Protein AF-A0A3A5QN41-F1 (afdb_monomer)

Structure (mmCIF, N/CA/C/O backbone):
data_AF-A0A3A5QN41-F1
#
_entry.id   AF-A0A3A5QN41-F1
#
loop_
_atom_site.group_PDB
_atom_site.id
_atom_site.type_symbol
_atom_site.label_atom_id
_atom_site.label_alt_id
_atom_site.label_comp_id
_atom_site.label_asym_id
_atom_site.label_entity_id
_atom_site.label_seq_id
_atom_site.pdbx_PDB_ins_code
_atom_site.Cartn_x
_atom_site.Cartn_y
_atom_site.Cartn_z
_atom_site.occupancy
_atom_site.B_iso_or_equiv
_atom_site.auth_seq_id
_atom_site.auth_comp_id
_atom_site.auth_asym_id
_atom_site.auth_atom_id
_atom_site.pdbx_PDB_model_num
ATOM 1 N N . LYS A 1 1 ? -13.509 9.568 30.556 1.00 79.19 1 LYS A N 1
ATOM 2 C CA . LYS A 1 1 ? -12.764 8.333 30.929 1.00 79.19 1 LYS A CA 1
ATOM 3 C C . LYS A 1 1 ? -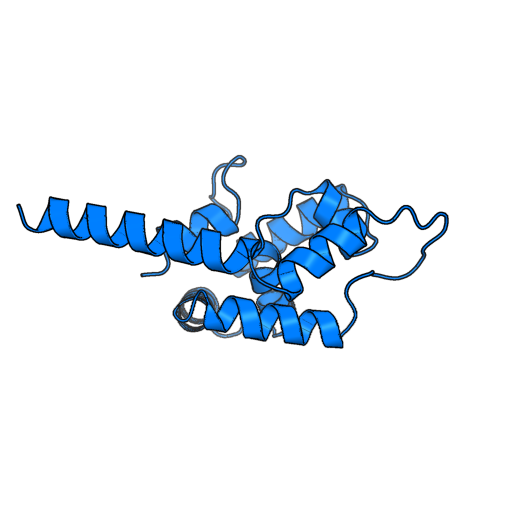12.794 7.335 29.771 1.00 79.19 1 LYS A C 1
ATOM 5 O O . LYS A 1 1 ? -11.735 7.081 29.225 1.00 79.19 1 LYS A O 1
ATOM 10 N N . ILE A 1 2 ? -13.984 6.930 29.311 1.00 91.00 2 ILE A N 1
ATOM 11 C CA . ILE A 1 2 ? -14.187 6.027 28.158 1.00 91.00 2 ILE A CA 1
ATOM 12 C C . ILE A 1 2 ? -13.536 6.539 26.861 1.00 91.00 2 ILE A C 1
ATOM 14 O O . ILE A 1 2 ? -12.827 5.792 26.209 1.00 91.00 2 ILE A O 1
ATOM 18 N N . GLU A 1 3 ? -13.681 7.820 26.514 1.00 91.88 3 GLU A N 1
ATOM 19 C CA . GLU A 1 3 ? -13.063 8.372 25.289 1.00 91.88 3 GLU A CA 1
ATOM 20 C C . GLU A 1 3 ? -11.531 8.251 25.275 1.00 91.88 3 GLU A C 1
ATOM 22 O O . GLU A 1 3 ? -10.936 7.966 24.241 1.00 91.88 3 GLU A O 1
ATOM 27 N N . LYS A 1 4 ? -10.886 8.415 26.439 1.00 92.44 4 LYS A N 1
ATOM 28 C CA . LYS A 1 4 ? -9.432 8.245 26.574 1.00 92.44 4 LYS A CA 1
ATOM 29 C C . LYS A 1 4 ? -9.025 6.781 26.409 1.00 92.44 4 LYS A C 1
ATOM 31 O O . LYS A 1 4 ? -7.986 6.504 25.824 1.00 92.44 4 LYS A O 1
ATOM 36 N N . GLU A 1 5 ? -9.839 5.861 26.920 1.00 93.12 5 GLU A N 1
ATOM 37 C CA . GLU A 1 5 ? -9.623 4.419 26.773 1.00 93.12 5 GLU A CA 1
ATOM 38 C C . GLU A 1 5 ? -9.807 3.983 25.312 1.00 93.12 5 GLU A C 1
ATOM 40 O O . GLU A 1 5 ? -8.966 3.253 24.796 1.00 93.12 5 GLU A O 1
ATOM 45 N N . ILE A 1 6 ? -10.827 4.500 24.616 1.00 92.38 6 ILE A N 1
ATOM 46 C CA . ILE A 1 6 ? -11.032 4.270 23.177 1.00 92.38 6 ILE A CA 1
ATOM 47 C C . ILE A 1 6 ? -9.836 4.792 22.379 1.00 92.38 6 ILE A C 1
ATOM 49 O O . ILE A 1 6 ? -9.268 4.046 21.589 1.00 92.38 6 ILE A O 1
ATOM 53 N N . ALA A 1 7 ? -9.408 6.036 22.612 1.00 91.69 7 ALA A N 1
ATOM 54 C CA . ALA A 1 7 ? -8.268 6.614 21.902 1.00 91.69 7 ALA A CA 1
ATOM 55 C C . ALA A 1 7 ? -6.980 5.794 22.105 1.00 91.69 7 ALA A C 1
ATOM 57 O O . ALA A 1 7 ? -6.248 5.538 21.148 1.00 91.69 7 ALA A O 1
ATOM 58 N N . LEU A 1 8 ? -6.729 5.335 23.337 1.00 94.50 8 LEU A N 1
ATOM 59 C CA . LEU A 1 8 ? -5.585 4.482 23.655 1.00 94.50 8 LEU A CA 1
ATOM 60 C C . LEU A 1 8 ? -5.666 3.125 22.941 1.00 94.50 8 LEU A C 1
ATOM 62 O O . LEU A 1 8 ? -4.682 2.690 22.345 1.00 94.50 8 LEU A O 1
ATOM 66 N N . LEU A 1 9 ? -6.827 2.464 22.968 1.00 94.06 9 LEU A N 1
ATOM 67 C CA . LEU A 1 9 ? -7.030 1.185 22.282 1.00 94.06 9 LEU A CA 1
ATOM 68 C C . LEU A 1 9 ? -6.858 1.321 20.767 1.00 94.06 9 LEU A C 1
ATOM 70 O O . LEU A 1 9 ? -6.174 0.495 20.166 1.00 94.06 9 LEU A O 1
ATOM 74 N N . THR A 1 10 ? -7.407 2.377 20.162 1.00 91.75 10 THR A N 1
ATOM 75 C CA . THR A 1 10 ? -7.233 2.670 18.735 1.00 91.75 10 THR A CA 1
ATOM 76 C C . THR A 1 10 ? -5.759 2.865 18.387 1.00 91.75 10 THR A C 1
ATOM 78 O O . THR A 1 10 ? -5.282 2.290 17.411 1.00 91.75 10 THR A O 1
ATOM 81 N N . SER A 1 11 ? -5.008 3.618 19.197 1.00 92.75 11 SER A N 1
ATOM 82 C CA . SER A 1 11 ? -3.568 3.815 18.983 1.00 92.75 11 SER A CA 1
ATOM 83 C C . SER A 1 11 ? -2.788 2.501 19.085 1.00 92.75 11 SER A C 1
ATOM 85 O O . SER A 1 11 ? -1.979 2.199 18.210 1.00 92.75 11 SER A O 1
ATOM 87 N N . ASN A 1 12 ? -3.062 1.688 20.109 1.00 94.94 12 ASN A N 1
ATOM 88 C CA . ASN A 1 12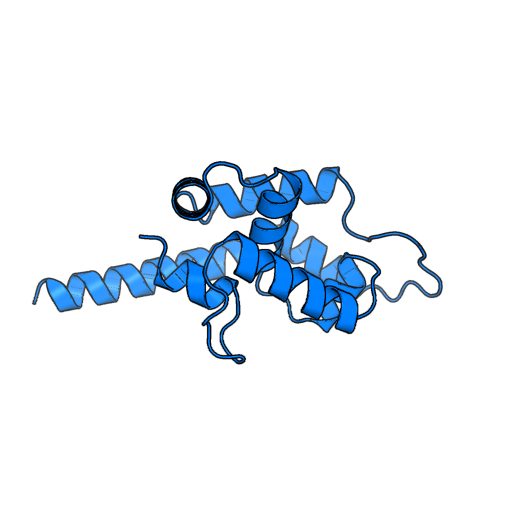 ? -2.410 0.390 20.288 1.00 94.94 12 ASN A CA 1
ATOM 89 C C . ASN A 1 12 ? -2.728 -0.566 19.131 1.00 94.94 12 ASN A C 1
ATOM 91 O O . ASN A 1 12 ? -1.856 -1.301 18.675 1.00 94.94 12 ASN A O 1
ATOM 95 N N . TYR A 1 13 ? -3.968 -0.553 18.636 1.00 93.19 13 TYR A N 1
ATOM 96 C CA . TYR A 1 13 ? -4.371 -1.374 17.499 1.00 93.19 13 TYR A CA 1
ATOM 97 C C . TYR A 1 13 ? -3.626 -0.977 16.218 1.00 93.19 13 TYR A C 1
ATOM 99 O O . TYR A 1 13 ? -3.063 -1.847 15.553 1.00 93.19 13 TYR A O 1
ATOM 107 N N . LYS A 1 14 ? -3.527 0.327 15.923 1.00 92.88 14 LYS A N 1
ATOM 108 C CA . LYS A 1 14 ? -2.734 0.844 14.794 1.00 92.88 14 LYS A CA 1
ATOM 109 C C . LYS A 1 14 ? -1.259 0.439 14.900 1.00 92.88 14 LYS A C 1
ATOM 111 O O . LYS A 1 14 ? -0.664 0.004 13.916 1.00 92.88 14 LYS A O 1
ATOM 116 N N . GLU A 1 15 ? -0.676 0.522 16.097 1.00 94.25 15 GLU A N 1
ATOM 117 C CA . GLU A 1 15 ? 0.709 0.102 16.339 1.00 94.25 15 GLU A CA 1
ATOM 118 C C . GLU A 1 15 ? 0.902 -1.406 16.110 1.00 94.25 15 GLU A C 1
ATOM 120 O O . GLU A 1 15 ? 1.886 -1.823 15.496 1.00 94.25 15 GLU A O 1
ATOM 125 N N . LEU A 1 16 ? -0.046 -2.238 16.554 1.00 95.62 16 LEU A N 1
ATOM 126 C CA . LEU A 1 16 ? -0.019 -3.682 16.310 1.00 95.62 16 LEU A CA 1
ATOM 127 C C . LEU A 1 16 ? -0.128 -4.015 14.820 1.00 95.62 16 LEU A C 1
ATOM 129 O O . LEU A 1 16 ? 0.615 -4.871 14.342 1.00 95.62 16 LEU A O 1
ATOM 133 N N . GLN A 1 17 ? -1.001 -3.330 14.078 1.00 95.31 17 GLN A N 1
ATOM 134 C CA . GLN A 1 17 ? -1.113 -3.502 12.627 1.00 95.31 17 GLN A CA 1
ATOM 135 C C . GLN A 1 17 ? 0.194 -3.143 11.918 1.00 95.31 17 GLN A C 1
ATOM 137 O O . GLN A 1 17 ? 0.683 -3.919 11.097 1.00 95.31 17 GLN A O 1
ATOM 142 N N . HIS A 1 18 ? 0.803 -2.013 12.285 1.00 94.25 18 HIS A N 1
ATOM 143 C CA . HIS A 1 18 ? 2.086 -1.595 11.727 1.00 94.25 18 HIS A CA 1
ATOM 144 C C . HIS A 1 18 ? 3.194 -2.623 12.009 1.00 94.25 18 HIS A C 1
ATOM 146 O O . HIS A 1 18 ? 3.875 -3.068 11.087 1.00 94.25 18 HIS A O 1
ATOM 152 N N . LYS A 1 19 ? 3.310 -3.104 13.255 1.00 95.94 19 LYS A N 1
ATOM 153 C CA . LYS A 1 19 ? 4.260 -4.172 13.612 1.0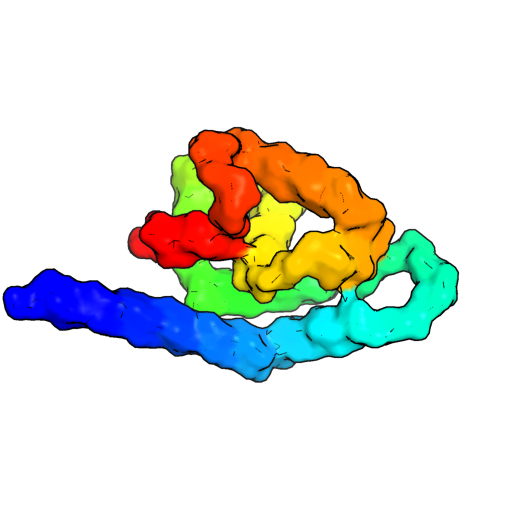0 95.94 19 LYS A CA 1
ATOM 154 C C . LYS A 1 19 ? 3.979 -5.479 12.873 1.00 95.94 19 LYS A C 1
ATOM 156 O O . LYS A 1 19 ? 4.922 -6.191 12.528 1.00 95.94 19 LYS A O 1
ATOM 161 N N . SER A 1 20 ? 2.710 -5.819 12.652 1.00 96.12 20 SER A N 1
ATOM 162 C CA . SER A 1 20 ? 2.317 -7.003 11.882 1.00 96.12 20 SER A CA 1
ATOM 163 C C . SER A 1 20 ? 2.807 -6.896 10.439 1.00 96.12 20 SER A C 1
ATOM 165 O O . SER A 1 20 ? 3.404 -7.843 9.931 1.00 96.12 20 SER A O 1
ATOM 167 N N . LEU A 1 21 ? 2.627 -5.728 9.813 1.00 95.88 21 LEU A N 1
ATOM 168 C CA . LEU A 1 21 ? 3.103 -5.445 8.462 1.00 95.88 21 LEU A CA 1
ATOM 169 C C . LEU A 1 21 ? 4.628 -5.551 8.367 1.00 95.88 21 LEU A C 1
ATOM 171 O O . LEU A 1 21 ? 5.129 -6.315 7.549 1.00 95.88 21 LEU A O 1
ATOM 175 N N . GLU A 1 22 ? 5.375 -4.857 9.228 1.00 95.06 22 GLU A N 1
ATOM 176 C CA . GLU A 1 22 ? 6.845 -4.859 9.180 1.00 95.06 22 GLU A CA 1
ATOM 177 C C . GLU A 1 22 ? 7.456 -6.251 9.405 1.00 95.06 22 GLU A C 1
ATOM 179 O O . GLU A 1 22 ? 8.519 -6.586 8.869 1.00 95.06 22 GLU A O 1
ATOM 184 N N . ASN A 1 23 ? 6.786 -7.088 10.200 1.00 95.38 23 ASN A N 1
ATOM 185 C CA . ASN A 1 23 ? 7.248 -8.440 10.487 1.00 95.38 23 ASN A CA 1
ATOM 186 C C . ASN A 1 23 ? 6.846 -9.473 9.439 1.00 95.38 23 ASN A C 1
ATOM 188 O O . ASN A 1 23 ? 7.384 -10.589 9.468 1.00 95.38 23 ASN A O 1
ATOM 192 N N . SER A 1 24 ? 5.958 -9.108 8.527 1.00 95.19 24 SER A N 1
ATOM 193 C CA . SER A 1 24 ? 5.378 -10.027 7.569 1.00 95.19 24 SER A CA 1
ATOM 194 C C . SER A 1 24 ? 6.388 -10.504 6.505 1.00 95.19 24 SER A C 1
ATOM 196 O O . SER A 1 24 ? 7.328 -9.775 6.149 1.00 95.19 24 SER A O 1
ATOM 198 N N . PRO A 1 25 ? 6.250 -11.744 5.996 1.00 95.25 25 PRO A N 1
ATOM 199 C CA . PRO A 1 25 ? 7.138 -12.262 4.960 1.00 95.25 25 PRO A CA 1
ATOM 200 C C . PRO A 1 25 ? 7.074 -11.458 3.658 1.00 95.25 25 PRO A C 1
ATOM 202 O O . PRO A 1 25 ? 8.124 -11.206 3.062 1.00 95.25 25 PRO A O 1
ATOM 205 N N . THR A 1 26 ? 5.882 -11.033 3.227 1.00 96.19 26 THR A N 1
ATOM 206 C CA . THR A 1 26 ? 5.718 -10.319 1.955 1.00 96.19 26 THR A CA 1
ATOM 207 C C . THR A 1 26 ? 6.328 -8.924 2.042 1.00 96.19 26 THR A C 1
ATOM 209 O O . THR A 1 26 ? 7.115 -8.562 1.166 1.00 96.19 26 THR A O 1
ATOM 212 N N . PHE A 1 27 ? 6.101 -8.172 3.126 1.00 96.56 27 PHE A N 1
ATOM 213 C CA . PHE A 1 27 ? 6.770 -6.881 3.327 1.00 96.56 27 PHE A CA 1
ATOM 214 C C . PHE A 1 27 ? 8.301 -7.002 3.332 1.00 96.56 27 PHE A C 1
ATOM 216 O O . PHE A 1 27 ? 8.994 -6.264 2.624 1.00 96.56 27 PHE A O 1
ATOM 223 N N . LYS A 1 28 ? 8.850 -7.968 4.083 1.00 97.00 28 LYS A N 1
ATOM 224 C CA . LYS A 1 28 ? 10.303 -8.220 4.129 1.00 97.00 28 LYS A CA 1
ATOM 225 C C . LYS A 1 28 ? 10.864 -8.565 2.752 1.00 97.00 28 LYS A C 1
ATOM 227 O O . LYS A 1 28 ? 11.952 -8.101 2.401 1.00 97.00 28 LYS A O 1
ATOM 232 N N . GLU A 1 29 ? 10.125 -9.336 1.961 1.00 95.94 29 GLU A N 1
ATOM 233 C CA . GLU A 1 29 ? 10.505 -9.667 0.592 1.00 95.94 29 GLU A CA 1
ATOM 234 C C . GLU A 1 29 ? 10.495 -8.437 -0.323 1.00 95.94 29 GLU A C 1
ATOM 236 O O . GLU A 1 29 ? 11.460 -8.227 -1.057 1.00 95.94 29 GLU A O 1
ATOM 241 N N . LEU A 1 30 ? 9.486 -7.565 -0.241 1.00 96.50 30 LEU A N 1
ATOM 242 C CA . LEU A 1 30 ? 9.446 -6.315 -1.013 1.00 96.50 30 LEU A CA 1
ATOM 243 C C . LEU A 1 30 ? 10.608 -5.386 -0.658 1.00 96.50 30 LEU A C 1
ATOM 245 O O . LEU A 1 30 ? 11.276 -4.860 -1.550 1.00 96.50 30 LEU A O 1
ATOM 249 N N . VAL A 1 31 ? 10.920 -5.243 0.633 1.00 96.25 31 VAL A N 1
ATOM 250 C CA . VAL A 1 31 ? 12.095 -4.484 1.089 1.00 96.25 31 VAL A CA 1
ATOM 251 C C . VAL A 1 31 ? 13.380 -5.081 0.513 1.00 96.25 31 VAL A C 1
ATOM 253 O O . VAL A 1 31 ? 14.257 -4.346 0.050 1.00 96.25 31 VAL A O 1
ATOM 256 N N . ARG A 1 32 ? 13.509 -6.413 0.507 1.00 95.62 32 ARG A N 1
ATOM 257 C CA . ARG A 1 32 ? 14.664 -7.105 -0.075 1.00 95.62 32 ARG A CA 1
ATOM 258 C C . ARG A 1 32 ? 14.753 -6.873 -1.583 1.00 95.62 32 ARG A C 1
ATOM 260 O O . ARG A 1 32 ? 15.842 -6.586 -2.074 1.00 95.62 32 ARG A O 1
ATOM 267 N N . LEU A 1 33 ? 13.640 -6.973 -2.310 1.00 93.25 33 LEU A N 1
ATOM 268 C CA . LEU A 1 33 ? 13.560 -6.727 -3.752 1.00 93.25 33 LEU A CA 1
ATOM 269 C C . LEU A 1 33 ? 13.959 -5.287 -4.092 1.00 93.25 33 LEU A C 1
ATOM 271 O O . LEU A 1 33 ? 14.814 -5.088 -4.949 1.00 93.25 33 LEU A O 1
ATOM 275 N N . ALA A 1 34 ? 13.437 -4.292 -3.374 1.00 92.81 34 ALA A N 1
ATOM 276 C CA . ALA A 1 34 ? 13.758 -2.884 -3.610 1.00 92.81 34 ALA A CA 1
ATOM 277 C C . ALA A 1 34 ? 15.227 -2.521 -3.309 1.00 92.81 34 ALA A C 1
ATOM 279 O O . ALA A 1 34 ? 15.766 -1.556 -3.861 1.00 92.81 34 ALA A O 1
ATOM 280 N N . LYS A 1 35 ? 15.889 -3.286 -2.430 1.00 92.06 35 LYS A N 1
ATOM 281 C CA . LYS A 1 35 ? 17.321 -3.145 -2.121 1.00 92.06 35 LYS A CA 1
ATOM 282 C C . LYS A 1 35 ? 18.231 -3.864 -3.117 1.00 92.06 35 LYS A C 1
ATOM 284 O O . LYS A 1 35 ? 19.421 -3.555 -3.159 1.00 92.06 35 LYS A O 1
ATOM 289 N N . GLN A 1 36 ? 17.715 -4.803 -3.912 1.00 85.94 36 GLN A N 1
ATOM 290 C CA . GLN A 1 36 ? 18.526 -5.489 -4.915 1.00 85.94 36 GLN A CA 1
ATOM 291 C C . GLN A 1 36 ? 18.970 -4.500 -5.988 1.00 85.94 36 GLN A C 1
ATOM 293 O O . GLN A 1 36 ? 18.158 -3.913 -6.701 1.00 85.94 36 GLN A O 1
ATOM 298 N N . ASN A 1 37 ? 20.283 -4.351 -6.140 1.00 74.38 37 ASN A N 1
ATOM 299 C CA . ASN A 1 37 ? 20.834 -3.633 -7.273 1.00 74.38 37 ASN A CA 1
ATOM 300 C C . ASN A 1 37 ? 20.843 -4.572 -8.485 1.00 74.38 37 ASN A C 1
ATOM 302 O O . ASN A 1 37 ? 21.746 -5.393 -8.635 1.00 74.38 37 ASN A O 1
ATOM 306 N N . LYS A 1 38 ? 19.803 -4.485 -9.318 1.00 77.25 38 LYS A N 1
ATOM 307 C CA . LYS A 1 38 ? 19.730 -5.180 -10.608 1.00 77.25 38 LYS A CA 1
ATOM 308 C C . LYS A 1 38 ? 19.991 -4.174 -11.728 1.00 77.25 38 LYS A C 1
ATOM 310 O O . LYS A 1 38 ? 19.040 -3.565 -12.224 1.00 77.25 38 LYS A O 1
ATOM 315 N N . PRO A 1 39 ? 21.259 -3.952 -12.118 1.00 69.75 39 PRO A N 1
ATOM 316 C CA . PRO A 1 39 ? 21.554 -3.074 -13.240 1.00 69.75 39 PRO A CA 1
ATOM 317 C C . PRO A 1 39 ? 20.829 -3.584 -14.495 1.00 69.75 39 PRO A C 1
ATOM 319 O O . PRO A 1 39 ? 20.894 -4.771 -14.804 1.00 69.75 39 PRO A O 1
ATOM 322 N N . ARG A 1 40 ? 20.158 -2.673 -15.217 1.00 75.75 40 ARG A N 1
ATOM 323 C CA . ARG A 1 40 ? 19.396 -2.937 -16.459 1.00 75.75 40 ARG A CA 1
ATOM 324 C C . ARG A 1 40 ? 18.125 -3.784 -16.308 1.00 75.75 40 ARG A C 1
ATOM 326 O O . ARG A 1 40 ? 17.689 -4.389 -17.281 1.00 75.75 40 ARG A O 1
ATOM 333 N N . ASN A 1 41 ? 17.516 -3.819 -15.126 1.00 81.38 41 ASN A N 1
ATOM 334 C CA . ASN A 1 41 ? 16.184 -4.396 -14.983 1.00 81.38 41 ASN A CA 1
ATOM 335 C C . ASN A 1 41 ? 15.147 -3.543 -15.739 1.00 81.38 41 ASN A C 1
ATOM 337 O O . ASN A 1 41 ? 14.971 -2.367 -15.438 1.00 81.38 41 ASN A O 1
ATOM 341 N N . ASP A 1 42 ? 14.484 -4.132 -16.728 1.00 85.94 42 ASP A N 1
ATOM 342 C CA . ASP A 1 42 ? 13.475 -3.492 -17.580 1.00 85.94 42 ASP A CA 1
ATOM 343 C C . ASP A 1 42 ? 12.037 -3.884 -17.198 1.00 85.94 42 ASP A C 1
ATOM 345 O O . ASP A 1 42 ? 11.075 -3.358 -17.759 1.00 85.94 42 ASP A O 1
ATOM 349 N N . LYS A 1 43 ? 11.876 -4.752 -16.192 1.00 90.25 43 LYS A N 1
ATOM 350 C CA . LYS A 1 43 ? 10.581 -5.268 -15.728 1.00 90.25 43 LYS A CA 1
ATOM 351 C C . LYS A 1 43 ? 10.262 -4.849 -14.291 1.00 90.25 43 LYS A C 1
ATOM 353 O O . LYS A 1 43 ? 11.179 -4.717 -13.485 1.00 90.25 43 LYS A O 1
ATOM 358 N N . PRO A 1 44 ? 8.982 -4.690 -13.918 1.00 93.00 44 PRO A N 1
ATOM 359 C CA . PRO A 1 44 ? 8.588 -4.535 -12.519 1.00 93.00 44 PRO A CA 1
ATOM 360 C C . PRO A 1 44 ? 9.103 -5.693 -11.650 1.00 93.00 44 PRO A C 1
ATOM 362 O O . PRO A 1 44 ? 9.151 -6.841 -12.091 1.00 93.00 44 PRO A O 1
ATOM 365 N N . LEU A 1 45 ? 9.489 -5.393 -10.408 1.00 93.75 45 LEU A N 1
ATOM 366 C CA . LEU A 1 45 ? 9.869 -6.410 -9.418 1.00 93.75 45 LEU A CA 1
ATOM 367 C C . LEU A 1 45 ? 8.641 -7.062 -8.776 1.00 93.75 45 LEU A C 1
ATOM 369 O O . LEU A 1 45 ? 8.722 -8.197 -8.308 1.00 93.75 45 LEU A O 1
ATOM 373 N N . ILE A 1 46 ? 7.518 -6.344 -8.754 1.00 95.00 46 ILE A N 1
ATOM 374 C CA . ILE A 1 46 ? 6.219 -6.873 -8.348 1.00 95.00 46 ILE A CA 1
ATOM 375 C C . ILE A 1 46 ? 5.604 -7.584 -9.558 1.00 95.00 46 ILE A C 1
ATOM 377 O O . ILE A 1 46 ? 5.241 -6.934 -10.539 1.00 95.00 46 ILE A O 1
ATOM 381 N N . THR A 1 47 ? 5.517 -8.913 -9.496 1.00 94.88 47 THR A N 1
ATOM 382 C CA . THR A 1 47 ? 4.767 -9.719 -10.474 1.00 94.88 47 THR A CA 1
ATOM 383 C C . THR A 1 47 ? 3.318 -9.892 -10.021 1.00 94.88 47 THR A C 1
ATOM 385 O O . THR A 1 47 ? 2.990 -9.545 -8.886 1.00 94.88 47 THR A O 1
ATOM 388 N N . ASP A 1 48 ? 2.467 -10.478 -10.861 1.00 95.25 48 ASP A N 1
ATOM 389 C CA . ASP A 1 48 ? 1.064 -10.771 -10.526 1.00 95.25 48 ASP A CA 1
ATOM 390 C C . ASP A 1 48 ? 0.940 -11.544 -9.203 1.00 95.25 48 ASP A C 1
ATOM 392 O O . ASP A 1 48 ? 0.164 -11.171 -8.328 1.00 95.25 48 ASP A O 1
ATOM 396 N N . LYS A 1 49 ? 1.829 -12.519 -8.971 1.00 94.94 49 LYS A N 1
ATOM 397 C CA . LYS A 1 49 ? 1.885 -13.255 -7.701 1.00 94.94 49 LYS A CA 1
ATOM 398 C C . LYS A 1 49 ? 2.211 -12.356 -6.503 1.00 94.94 49 LYS A C 1
ATOM 400 O O . LYS A 1 49 ? 1.702 -12.580 -5.411 1.00 94.94 49 LYS A O 1
ATOM 405 N N . GLN A 1 50 ? 3.099 -11.370 -6.657 1.00 96.19 50 GLN A N 1
ATOM 406 C CA . GLN A 1 50 ? 3.377 -10.433 -5.564 1.00 96.19 50 GLN A CA 1
ATOM 407 C C . GLN A 1 50 ? 2.197 -9.492 -5.327 1.00 96.19 50 GLN A C 1
ATOM 409 O O . GLN A 1 50 ? 1.949 -9.162 -4.174 1.00 96.19 50 GLN A O 1
ATOM 414 N N . TRP A 1 51 ? 1.470 -9.082 -6.369 1.00 97.81 51 TRP A N 1
ATOM 415 C CA . TRP A 1 51 ? 0.252 -8.287 -6.203 1.00 97.81 51 TRP A CA 1
ATOM 416 C C . TRP A 1 51 ? -0.802 -9.024 -5.375 1.00 97.81 51 TRP A C 1
ATOM 418 O O . TRP A 1 51 ? -1.332 -8.435 -4.436 1.00 97.81 51 TRP A O 1
ATOM 428 N N . GLU A 1 52 ? -1.040 -10.305 -5.664 1.00 97.19 52 GLU A N 1
ATOM 429 C CA . GLU A 1 52 ? -1.940 -11.163 -4.880 1.00 97.19 52 GLU A CA 1
ATOM 430 C C . GLU A 1 52 ? -1.487 -11.265 -3.416 1.00 97.19 52 GLU A C 1
ATOM 432 O O . GLU A 1 52 ? -2.255 -10.961 -2.508 1.00 97.19 52 GLU A O 1
ATOM 437 N N . LEU A 1 53 ? -0.208 -11.581 -3.175 1.00 97.69 53 LEU A N 1
ATOM 438 C CA . LEU A 1 53 ? 0.338 -11.691 -1.815 1.00 97.69 53 LEU A CA 1
ATOM 439 C C . LEU A 1 53 ? 0.247 -10.376 -1.026 1.00 97.69 53 LEU A C 1
ATOM 441 O O . LEU A 1 53 ? -0.031 -10.397 0.171 1.00 97.69 53 LEU A O 1
ATOM 445 N N . ILE A 1 54 ? 0.481 -9.235 -1.683 1.00 98.06 54 ILE A N 1
ATOM 446 C CA . ILE A 1 54 ? 0.314 -7.909 -1.073 1.00 98.06 54 ILE A CA 1
ATOM 447 C C . ILE A 1 54 ? -1.149 -7.688 -0.698 1.00 98.06 54 ILE A C 1
ATOM 449 O O . ILE A 1 54 ? -1.431 -7.229 0.406 1.00 98.06 54 ILE A O 1
ATOM 453 N N . ALA A 1 55 ? -2.079 -7.989 -1.605 1.00 98.00 55 ALA A N 1
ATOM 454 C CA . ALA A 1 55 ? -3.502 -7.793 -1.367 1.00 98.00 55 ALA A CA 1
ATOM 455 C C . ALA A 1 55 ? -4.000 -8.655 -0.201 1.00 98.00 55 ALA A C 1
ATOM 457 O O . ALA A 1 55 ? -4.632 -8.127 0.715 1.00 98.00 55 ALA A O 1
ATOM 458 N N . ASP A 1 56 ? -3.664 -9.944 -0.190 1.00 97.44 56 ASP A N 1
ATOM 459 C CA . ASP A 1 56 ? -4.040 -10.880 0.872 1.00 97.44 56 ASP A CA 1
ATOM 460 C C . ASP A 1 56 ? -3.505 -10.425 2.233 1.00 97.44 56 ASP A C 1
ATOM 462 O O . ASP A 1 56 ? -4.232 -10.374 3.225 1.00 97.44 56 ASP A O 1
ATOM 466 N N . GLU A 1 57 ? -2.235 -10.029 2.290 1.00 97.25 57 GLU A N 1
ATOM 467 C CA . GLU A 1 57 ? -1.608 -9.611 3.539 1.00 97.25 57 GLU A CA 1
ATOM 468 C C . GLU A 1 57 ? -2.167 -8.280 4.055 1.00 97.25 57 GLU A C 1
ATOM 470 O O . GLU A 1 57 ? -2.494 -8.151 5.236 1.00 97.25 57 GLU A O 1
ATOM 475 N N . ILE A 1 58 ? -2.333 -7.292 3.174 1.00 97.69 58 ILE A N 1
ATOM 476 C CA . ILE A 1 58 ? -2.881 -5.987 3.549 1.00 97.69 58 ILE A CA 1
ATOM 477 C C . ILE A 1 58 ? -4.347 -6.103 3.959 1.00 97.69 58 ILE A C 1
ATOM 479 O O . ILE A 1 58 ? -4.746 -5.474 4.935 1.00 97.69 58 ILE A O 1
ATOM 483 N N . THR A 1 59 ? -5.151 -6.908 3.265 1.00 96.31 59 THR A N 1
ATOM 484 C CA . THR A 1 59 ? -6.554 -7.129 3.650 1.00 96.31 59 THR A CA 1
ATOM 485 C C . THR A 1 59 ? -6.676 -7.909 4.954 1.00 96.31 59 THR A C 1
ATOM 487 O O . THR A 1 59 ? -7.583 -7.631 5.734 1.00 96.31 59 THR A O 1
ATOM 490 N N . TYR A 1 60 ? -5.741 -8.815 5.246 1.00 96.31 60 TYR A N 1
ATOM 491 C CA . TYR A 1 60 ? -5.668 -9.487 6.540 1.00 96.31 60 TYR A CA 1
ATOM 492 C C . TYR A 1 60 ? -5.317 -8.519 7.682 1.00 96.31 60 TYR A C 1
ATOM 494 O O . TYR A 1 60 ? -5.971 -8.526 8.725 1.00 96.31 60 TYR A O 1
ATOM 502 N N . ILE A 1 61 ? -4.305 -7.664 7.496 1.00 96.50 61 ILE A N 1
ATOM 503 C CA . ILE A 1 61 ? -3.862 -6.703 8.522 1.00 96.50 61 ILE A CA 1
ATOM 504 C C . ILE A 1 61 ? -4.898 -5.586 8.715 1.00 96.50 61 ILE A C 1
ATOM 506 O O . ILE A 1 61 ? -5.154 -5.156 9.843 1.00 96.50 61 ILE A O 1
ATOM 510 N N . TYR A 1 62 ? -5.510 -5.130 7.623 1.00 96.12 62 TYR A N 1
ATOM 511 C CA . TYR A 1 62 ? -6.436 -4.003 7.571 1.00 96.12 62 TYR A CA 1
ATOM 512 C C . TYR A 1 62 ? -7.801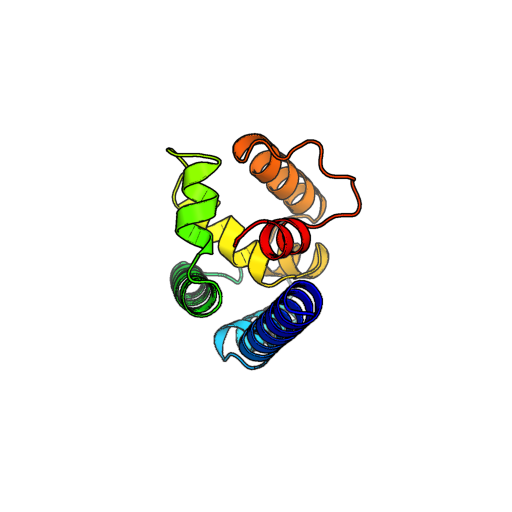 -4.440 7.006 1.00 96.12 62 TYR A C 1
ATOM 514 O O . TYR A 1 62 ? -8.177 -4.039 5.902 1.00 96.12 62 TYR A O 1
ATOM 522 N N . PRO A 1 63 ? -8.593 -5.224 7.760 1.00 94.75 63 PRO A N 1
ATOM 523 C CA . PRO A 1 63 ? -9.825 -5.843 7.254 1.00 94.75 63 PRO A CA 1
ATOM 524 C C . PRO A 1 63 ? -10.894 -4.838 6.800 1.00 94.75 63 PRO A C 1
ATOM 526 O O . PRO A 1 63 ? -11.691 -5.133 5.910 1.00 94.75 63 PRO A O 1
ATOM 529 N N . ASN A 1 64 ? -10.893 -3.621 7.355 1.00 95.06 64 ASN A N 1
ATOM 530 C CA . ASN A 1 64 ? -11.842 -2.568 6.979 1.00 95.06 64 ASN A CA 1
ATOM 531 C C . ASN A 1 64 ? -11.443 -1.804 5.704 1.00 95.06 64 ASN A C 1
ATOM 533 O O . ASN A 1 64 ? -12.263 -1.052 5.175 1.00 95.06 64 ASN A O 1
ATOM 537 N N . LEU A 1 65 ? -10.226 -2.009 5.180 1.00 96.31 65 LEU A N 1
ATOM 538 C CA . LEU A 1 65 ? -9.695 -1.258 4.040 1.00 96.31 65 LEU A CA 1
ATOM 539 C C . LEU A 1 65 ? -10.594 -1.376 2.808 1.00 96.31 65 LEU A C 1
ATOM 541 O O . LEU A 1 65 ? -10.975 -0.363 2.232 1.00 96.31 65 LEU A O 1
ATOM 545 N N . SER A 1 66 ? -10.954 -2.601 2.415 1.00 96.12 66 SER A N 1
ATOM 546 C CA . SER A 1 66 ? -11.761 -2.836 1.212 1.00 96.12 66 SER A CA 1
ATOM 547 C C . SER A 1 66 ? -13.116 -2.134 1.311 1.00 96.12 66 SER A C 1
ATOM 549 O O . SER A 1 66 ? -13.450 -1.299 0.471 1.00 96.12 66 SER A O 1
ATOM 551 N N . LYS A 1 67 ? -13.852 -2.374 2.404 1.00 96.50 67 LYS A N 1
ATOM 552 C CA . LYS A 1 67 ? -15.148 -1.729 2.658 1.00 96.50 67 LYS A CA 1
ATOM 553 C C . LYS A 1 67 ? -15.051 -0.202 2.596 1.00 96.50 67 LYS A C 1
ATOM 555 O O . LYS A 1 67 ? -15.945 0.438 2.051 1.00 96.50 67 LYS A O 1
ATOM 560 N N . TYR A 1 68 ? -13.983 0.370 3.148 1.00 96.69 68 TYR A N 1
ATOM 561 C CA . TYR A 1 68 ? -13.767 1.812 3.148 1.00 96.69 68 TYR A CA 1
ATOM 562 C C . TYR A 1 68 ? -13.415 2.358 1.753 1.00 96.69 68 TYR A C 1
ATOM 564 O O . TYR A 1 68 ? -14.003 3.335 1.305 1.00 96.69 68 TYR A O 1
ATOM 572 N N . LEU A 1 69 ? -12.523 1.706 1.004 1.00 96.88 69 LEU A N 1
ATOM 573 C CA . LEU A 1 69 ? -12.177 2.139 -0.355 1.00 96.88 69 LEU A CA 1
ATOM 574 C C . LEU A 1 69 ? -13.388 2.112 -1.298 1.00 96.88 69 LEU A C 1
ATOM 576 O O . LEU A 1 69 ? -13.592 3.058 -2.058 1.00 96.88 69 LEU A O 1
ATOM 580 N N . TYR A 1 70 ? -14.223 1.074 -1.215 1.00 96.56 70 TYR A N 1
ATOM 581 C CA . TYR A 1 70 ? -15.438 0.977 -2.027 1.00 96.56 70 TYR A CA 1
ATOM 582 C C . TYR A 1 70 ? -16.561 1.913 -1.559 1.00 96.56 70 TYR A C 1
ATOM 584 O O . TYR A 1 70 ? -17.446 2.227 -2.350 1.00 96.56 70 TYR A O 1
ATOM 592 N N . SER A 1 71 ? -16.534 2.415 -0.318 1.00 95.56 71 SER A N 1
ATOM 593 C CA . SER A 1 71 ? -17.453 3.489 0.084 1.00 95.56 71 SER A CA 1
ATOM 594 C C . SER A 1 71 ? -17.046 4.843 -0.511 1.00 95.56 71 SER A C 1
ATOM 596 O O . SER A 1 71 ? -17.919 5.638 -0.855 1.00 95.56 71 SER A O 1
ATOM 598 N N . LEU A 1 72 ? -15.741 5.083 -0.696 1.00 94.75 72 LEU A N 1
ATOM 599 C CA . LEU A 1 72 ? -15.207 6.275 -1.366 1.00 94.75 72 LEU A CA 1
ATOM 600 C C . LEU A 1 72 ? -15.375 6.224 -2.892 1.00 94.75 72 LEU A C 1
ATOM 602 O O . LEU A 1 72 ? -15.667 7.238 -3.527 1.00 94.75 72 LEU A O 1
ATOM 606 N N . CYS A 1 73 ? -15.174 5.046 -3.485 1.00 95.62 73 CYS A N 1
ATOM 607 C CA . CYS A 1 73 ? -15.267 4.816 -4.921 1.00 95.62 73 CYS A CA 1
ATOM 608 C C . CYS A 1 73 ? -15.925 3.448 -5.197 1.00 95.62 73 CYS A C 1
ATOM 610 O O . CYS A 1 73 ? -15.225 2.441 -5.312 1.00 95.62 73 CYS A O 1
ATOM 612 N N . PRO A 1 74 ? -17.264 3.379 -5.336 1.00 95.69 74 PRO A N 1
ATOM 613 C CA . PRO A 1 74 ? -17.979 2.108 -5.517 1.00 95.69 74 PRO A CA 1
ATOM 614 C C . PRO A 1 74 ? -17.552 1.290 -6.741 1.00 95.69 74 PRO A C 1
ATOM 616 O O . PRO A 1 74 ? -17.654 0.069 -6.727 1.00 95.69 74 PRO A O 1
ATOM 619 N N . ASN A 1 75 ? -17.048 1.955 -7.784 1.00 95.62 75 ASN A N 1
ATOM 620 C CA . ASN A 1 75 ? -16.585 1.326 -9.023 1.00 95.62 75 ASN A CA 1
ATOM 621 C C . ASN A 1 75 ? -15.050 1.308 -9.124 1.00 95.62 75 ASN A C 1
ATOM 623 O O . ASN A 1 75 ? -14.512 1.432 -10.226 1.00 95.62 75 ASN A O 1
ATOM 627 N N . LEU A 1 76 ? -14.340 1.228 -7.990 1.00 96.25 76 LEU A N 1
ATOM 628 C CA . LEU A 1 76 ? -12.878 1.197 -7.966 1.00 96.25 76 LEU A CA 1
ATOM 629 C C . LEU A 1 76 ? -12.362 -0.005 -8.781 1.00 96.25 76 LEU A C 1
ATOM 631 O O . LEU A 1 76 ? -12.678 -1.146 -8.443 1.00 96.25 76 LEU A O 1
ATOM 635 N N . PRO A 1 77 ? -11.562 0.216 -9.840 1.00 96.56 77 PRO A N 1
ATOM 636 C CA . PRO A 1 77 ? -10.959 -0.876 -10.592 1.00 96.56 77 PRO A CA 1
ATOM 637 C C . PRO A 1 77 ? -10.033 -1.722 -9.716 1.00 96.56 77 PRO A C 1
ATOM 639 O O . PRO A 1 77 ? -9.295 -1.186 -8.888 1.00 96.56 77 PRO A O 1
ATOM 642 N N . GLU A 1 78 ? -9.977 -3.028 -9.973 1.00 96.12 78 GLU A N 1
ATOM 643 C CA . GLU A 1 78 ? -9.117 -3.967 -9.235 1.00 96.12 78 GLU A CA 1
ATOM 644 C C . GLU A 1 78 ? -7.649 -3.513 -9.191 1.00 96.12 78 GLU A C 1
ATOM 646 O O . GLU A 1 78 ? -7.016 -3.521 -8.143 1.00 96.12 78 GLU A O 1
ATOM 651 N N . GLN A 1 79 ? -7.119 -3.014 -10.308 1.00 95.81 79 GLN A N 1
ATOM 652 C CA . GLN A 1 79 ? -5.746 -2.503 -10.379 1.00 95.81 79 GLN A CA 1
ATOM 653 C C . GLN A 1 79 ? -5.506 -1.273 -9.488 1.00 95.81 79 GLN A C 1
ATOM 655 O O . GLN A 1 79 ? -4.400 -1.082 -8.983 1.00 95.81 79 GLN A O 1
ATOM 660 N N . ASP A 1 80 ? -6.522 -0.430 -9.288 1.00 97.25 80 ASP A N 1
ATOM 661 C CA . ASP A 1 80 ? -6.424 0.696 -8.360 1.00 97.25 80 ASP A CA 1
ATOM 662 C C . ASP A 1 80 ? -6.535 0.211 -6.906 1.00 97.25 80 ASP A C 1
ATOM 664 O O . ASP A 1 80 ? -5.806 0.713 -6.054 1.00 97.25 80 ASP A O 1
ATOM 668 N N . PHE A 1 81 ? -7.365 -0.802 -6.626 1.00 97.94 81 PHE A N 1
ATOM 669 C CA . PHE A 1 81 ? -7.419 -1.458 -5.315 1.00 97.94 81 PHE A CA 1
ATOM 670 C 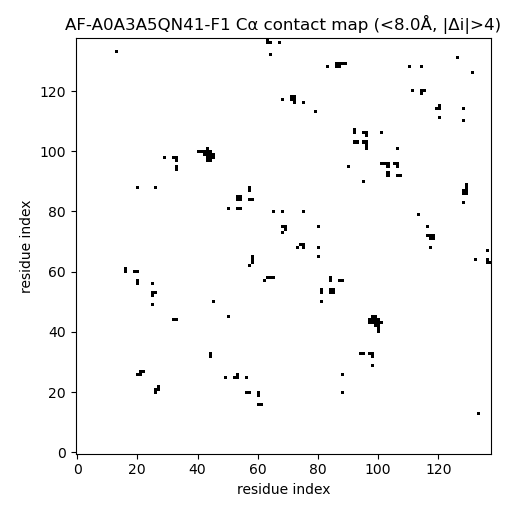C . PHE A 1 81 ? -6.074 -2.096 -4.936 1.00 97.94 81 PHE A C 1
ATOM 672 O O . PHE A 1 81 ? -5.542 -1.813 -3.863 1.00 97.94 81 PHE A O 1
ATOM 679 N N . LEU A 1 82 ? -5.470 -2.877 -5.836 1.00 98.12 82 LEU A N 1
ATOM 680 C CA . LEU A 1 82 ? -4.139 -3.461 -5.634 1.00 98.12 82 LEU A CA 1
ATOM 681 C C . LEU A 1 82 ? -3.095 -2.372 -5.366 1.00 98.12 82 LEU A C 1
ATOM 683 O O . LEU A 1 82 ? -2.256 -2.498 -4.472 1.00 98.12 82 LEU A O 1
ATOM 687 N N . TYR A 1 83 ? -3.178 -1.255 -6.091 1.00 97.81 83 TYR A N 1
ATOM 688 C CA . TYR A 1 83 ? -2.294 -0.119 -5.867 1.00 97.81 83 TYR A CA 1
ATOM 689 C C . TYR A 1 83 ? -2.530 0.566 -4.509 1.00 97.81 83 TYR A C 1
ATOM 691 O O . TYR A 1 83 ? -1.559 0.968 -3.864 1.00 97.81 83 TYR A O 1
ATOM 699 N N . CYS A 1 84 ? -3.773 0.645 -4.020 1.00 97.69 84 CYS A N 1
ATOM 700 C CA . CYS A 1 84 ? -4.054 1.049 -2.638 1.00 97.69 84 CYS A CA 1
ATOM 701 C C . CYS A 1 84 ? -3.378 0.108 -1.635 1.00 97.69 84 CYS A C 1
ATOM 703 O O . CYS A 1 84 ? -2.772 0.592 -0.681 1.00 97.69 84 CYS A O 1
ATOM 705 N N . CYS A 1 8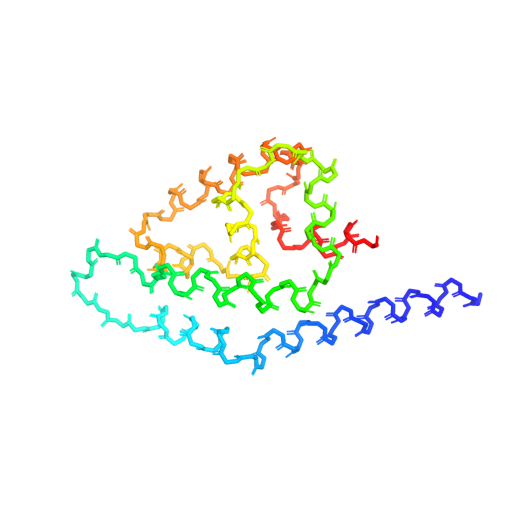5 ? -3.416 -1.210 -1.862 1.00 98.12 85 CYS A N 1
ATOM 706 C CA . CYS A 1 85 ? -2.729 -2.169 -0.998 1.00 98.12 85 CYS A CA 1
ATOM 707 C C . CYS A 1 85 ? -1.212 -1.927 -0.968 1.00 98.12 85 CYS A C 1
ATOM 709 O O . CYS A 1 85 ? -0.630 -1.859 0.110 1.00 98.12 85 CYS A O 1
ATOM 711 N N . LEU A 1 86 ? -0.576 -1.679 -2.119 1.00 97.88 86 LEU A N 1
ATOM 712 C CA . LEU A 1 86 ? 0.842 -1.298 -2.149 1.00 97.88 86 LEU A CA 1
ATOM 713 C C . LEU A 1 86 ? 1.107 0.024 -1.409 1.00 97.88 86 LEU A C 1
ATOM 715 O O . LEU A 1 86 ? 2.111 0.143 -0.709 1.00 97.88 86 LEU A O 1
ATOM 719 N N . CYS A 1 87 ? 0.214 1.012 -1.522 1.00 95.75 87 CYS A N 1
ATOM 720 C CA . CYS A 1 87 ? 0.343 2.262 -0.769 1.00 95.75 87 CYS A CA 1
ATOM 721 C C . CYS A 1 87 ? 0.272 2.026 0.745 1.00 95.75 87 CYS A C 1
ATOM 723 O O . CYS A 1 87 ? 0.977 2.707 1.489 1.00 95.75 87 CYS A O 1
ATOM 725 N N . MET A 1 88 ? -0.530 1.055 1.198 1.00 96.75 88 MET A N 1
ATOM 726 C CA . MET A 1 88 ? -0.624 0.671 2.610 1.00 96.75 88 MET A CA 1
ATOM 727 C C . MET A 1 88 ? 0.659 0.031 3.151 1.00 96.75 88 MET A C 1
ATOM 729 O O . MET A 1 88 ? 0.860 0.026 4.361 1.00 96.75 88 MET A O 1
ATOM 733 N N . CYS A 1 89 ? 1.570 -0.429 2.285 1.00 96.00 89 CYS A N 1
ATOM 734 C CA . CYS A 1 89 ? 2.912 -0.828 2.707 1.00 96.00 89 CYS A CA 1
ATOM 735 C C . CYS A 1 89 ? 3.778 0.362 3.173 1.00 96.00 89 CYS A C 1
ATOM 737 O O . CYS A 1 89 ? 4.849 0.147 3.728 1.00 96.00 89 CYS A O 1
ATOM 739 N N . GLY A 1 90 ? 3.372 1.615 2.933 1.00 93.81 90 GLY A N 1
ATOM 740 C CA . GLY A 1 90 ? 4.058 2.795 3.473 1.00 93.81 90 GLY A CA 1
ATOM 741 C C . GLY A 1 90 ? 5.429 3.098 2.853 1.00 93.81 90 GLY A C 1
ATOM 742 O O . GLY A 1 90 ? 6.220 3.839 3.435 1.00 93.81 90 GLY A O 1
ATOM 743 N N . PHE A 1 91 ? 5.740 2.550 1.675 1.00 95.00 91 PHE A N 1
ATOM 744 C CA . PHE A 1 91 ? 7.018 2.802 1.010 1.00 95.00 91 PHE A CA 1
ATOM 745 C C . PHE A 1 91 ? 7.171 4.257 0.540 1.00 95.00 91 PHE A C 1
ATOM 747 O O . PHE A 1 91 ? 6.220 4.911 0.091 1.00 95.00 91 PHE A O 1
ATOM 754 N N . ASP A 1 92 ? 8.409 4.755 0.575 1.00 93.56 92 ASP A N 1
ATOM 755 C CA . ASP A 1 92 ? 8.749 6.036 -0.039 1.00 93.56 92 ASP A CA 1
ATOM 756 C C . ASP A 1 92 ? 8.669 5.975 -1.578 1.00 93.56 92 ASP A C 1
ATOM 758 O O . ASP A 1 92 ? 8.601 4.910 -2.200 1.00 93.56 92 ASP A O 1
ATOM 762 N N . THR A 1 93 ? 8.685 7.149 -2.217 1.00 94.00 93 THR A N 1
ATOM 763 C CA . THR A 1 93 ? 8.554 7.259 -3.683 1.00 94.00 93 THR A CA 1
ATOM 764 C C . THR A 1 93 ? 9.669 6.519 -4.429 1.00 94.00 93 THR A C 1
ATOM 766 O O . THR A 1 93 ? 9.430 5.986 -5.509 1.00 94.00 93 THR A O 1
ATOM 769 N N . ASN A 1 94 ? 10.883 6.471 -3.876 1.00 93.88 94 ASN A N 1
ATOM 770 C CA . ASN A 1 94 ? 12.033 5.856 -4.542 1.00 93.88 94 ASN A CA 1
ATOM 771 C C . ASN A 1 94 ? 11.955 4.329 -4.500 1.00 93.88 94 ASN A C 1
ATOM 773 O O . ASN A 1 94 ? 12.280 3.653 -5.474 1.00 93.88 94 ASN A O 1
ATOM 777 N N . THR A 1 95 ? 11.523 3.786 -3.369 1.00 95.44 95 THR A N 1
ATOM 778 C CA . THR A 1 95 ? 11.303 2.360 -3.150 1.00 95.44 95 THR A CA 1
ATOM 779 C C . THR A 1 95 ? 10.185 1.866 -4.057 1.00 95.44 95 THR A C 1
ATOM 781 O O . THR A 1 95 ? 10.365 0.887 -4.778 1.00 95.44 95 THR A O 1
ATOM 784 N N . GLU A 1 96 ? 9.073 2.596 -4.114 1.00 95.94 96 GLU A N 1
ATOM 785 C CA . GLU A 1 96 ? 7.961 2.285 -5.010 1.00 95.94 96 GLU A CA 1
ATOM 786 C C . GLU A 1 96 ? 8.362 2.367 -6.492 1.00 95.94 96 GLU A C 1
ATOM 788 O O . GLU A 1 96 ? 8.055 1.460 -7.2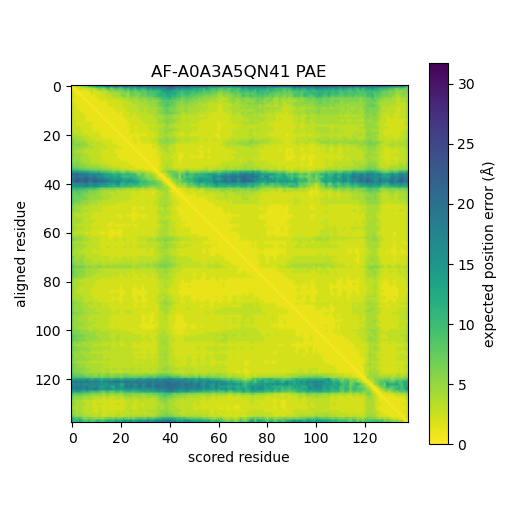64 1.00 95.94 96 GLU A O 1
ATOM 793 N N . ALA A 1 97 ? 9.125 3.394 -6.885 1.00 95.19 97 ALA A N 1
ATOM 794 C CA . ALA A 1 97 ? 9.649 3.538 -8.245 1.00 95.19 97 ALA A CA 1
ATOM 795 C C . ALA A 1 97 ? 10.487 2.323 -8.673 1.00 95.19 97 ALA A C 1
ATOM 797 O O . ALA A 1 97 ? 10.313 1.809 -9.779 1.00 95.19 97 ALA A O 1
ATOM 798 N N . LYS A 1 98 ? 11.350 1.818 -7.781 1.00 95.12 98 LYS A N 1
ATOM 799 C CA . LYS A 1 98 ? 12.142 0.602 -8.022 1.00 95.12 98 LYS A CA 1
ATOM 800 C C . LYS A 1 98 ? 11.271 -0.645 -8.134 1.00 95.12 98 LYS A C 1
ATOM 802 O O . LYS A 1 98 ? 11.478 -1.447 -9.038 1.00 95.12 98 LYS A O 1
ATOM 807 N N . LEU A 1 99 ? 10.307 -0.812 -7.228 1.00 95.94 99 LEU A N 1
ATOM 808 C CA . LEU A 1 99 ? 9.418 -1.976 -7.209 1.00 95.94 99 LEU A CA 1
ATOM 809 C C . LEU A 1 99 ? 8.557 -2.066 -8.474 1.00 95.94 99 LEU A C 1
ATOM 811 O O . LEU A 1 99 ? 8.409 -3.144 -9.049 1.00 95.94 99 LEU A O 1
ATOM 815 N N . LEU A 1 100 ? 8.037 -0.929 -8.930 1.00 95.75 100 LEU A N 1
ATOM 816 C CA . LEU A 1 100 ? 7.199 -0.826 -10.124 1.00 95.75 100 LEU A CA 1
ATOM 817 C C . LEU A 1 100 ? 8.002 -0.692 -11.422 1.00 95.75 100 LEU A C 1
ATOM 819 O O . LEU A 1 100 ? 7.425 -0.782 -12.501 1.00 95.75 100 LEU A O 1
ATOM 823 N N . ASN A 1 101 ? 9.313 -0.470 -11.322 1.00 95.00 101 ASN A N 1
ATOM 824 C CA . ASN A 1 101 ? 10.198 -0.157 -12.438 1.00 95.00 101 ASN A CA 1
ATOM 825 C C . ASN A 1 101 ? 9.704 1.024 -13.301 1.00 95.00 101 ASN A C 1
ATOM 827 O O . ASN A 1 101 ? 9.624 0.941 -14.525 1.00 95.00 101 ASN A O 1
ATOM 831 N N . ILE A 1 102 ? 9.357 2.137 -12.650 1.00 95.06 102 ILE A N 1
ATOM 832 C CA . ILE A 1 102 ? 8.945 3.390 -13.303 1.00 95.06 102 ILE A CA 1
ATOM 833 C C . ILE A 1 102 ? 9.703 4.577 -12.704 1.00 95.06 102 ILE A C 1
ATOM 835 O O . ILE A 1 102 ? 10.270 4.487 -11.620 1.00 95.06 102 ILE A O 1
ATOM 839 N N . ALA A 1 103 ? 9.698 5.726 -13.383 1.00 95.19 103 ALA A N 1
ATOM 840 C CA . ALA A 1 103 ? 10.312 6.938 -12.841 1.00 95.19 103 ALA A CA 1
ATOM 841 C C . ALA A 1 103 ? 9.570 7.450 -11.590 1.00 95.19 103 ALA A C 1
ATOM 843 O O . ALA A 1 103 ? 8.339 7.392 -11.532 1.00 95.19 103 ALA A O 1
ATOM 844 N N . SER A 1 104 ? 10.288 8.053 -10.636 1.00 94.94 104 SER A N 1
ATOM 845 C CA . SER A 1 104 ? 9.705 8.630 -9.410 1.00 94.94 104 SER A CA 1
ATOM 846 C C . SER A 1 104 ? 8.586 9.646 -9.690 1.00 94.94 104 SER A C 1
ATOM 848 O O . SER A 1 104 ? 7.574 9.667 -8.992 1.00 94.94 104 SER A O 1
ATOM 850 N N . ASP A 1 105 ? 8.692 10.438 -10.761 1.00 95.62 105 ASP A N 1
ATOM 851 C CA . ASP A 1 105 ? 7.616 11.356 -11.165 1.00 95.62 105 ASP A CA 1
ATOM 852 C C . ASP A 1 105 ? 6.367 10.628 -11.676 1.00 95.62 105 ASP A C 1
ATOM 854 O O . ASP A 1 105 ? 5.247 11.116 -11.515 1.00 95.62 105 ASP A O 1
ATOM 858 N N . SER A 1 106 ? 6.533 9.438 -12.258 1.00 96.25 106 SER A N 1
ATOM 859 C CA . SER A 1 106 ? 5.403 8.592 -12.653 1.00 96.25 106 SER A CA 1
ATOM 860 C C . SER A 1 106 ? 4.685 8.032 -11.429 1.00 96.25 106 SER A C 1
ATOM 862 O O . SER A 1 106 ? 3.455 8.019 -11.417 1.00 96.25 106 SER A O 1
ATOM 864 N N . VAL A 1 107 ? 5.423 7.664 -10.374 1.00 95.75 107 VAL A N 1
ATOM 865 C CA . VAL A 1 107 ? 4.841 7.281 -9.074 1.00 95.75 107 VAL A CA 1
ATOM 866 C C . VAL A 1 107 ? 4.015 8.429 -8.497 1.00 95.75 107 VAL A C 1
ATOM 868 O O . VAL A 1 107 ? 2.848 8.238 -8.162 1.00 95.75 107 VAL A O 1
ATOM 871 N N . ARG A 1 108 ? 4.573 9.647 -8.444 1.00 92.62 108 ARG A N 1
ATOM 872 C CA . ARG A 1 108 ? 3.861 10.839 -7.945 1.00 92.62 108 ARG A CA 1
ATOM 873 C C . ARG A 1 108 ? 2.557 11.088 -8.704 1.00 92.62 108 ARG A C 1
ATOM 875 O O . ARG A 1 108 ? 1.506 11.233 -8.085 1.00 92.62 108 ARG A O 1
ATOM 882 N N . LYS A 1 109 ? 2.598 11.052 -10.042 1.00 93.88 109 LYS A N 1
ATOM 883 C CA . LYS A 1 109 ? 1.404 11.190 -10.897 1.00 93.88 109 LYS A CA 1
ATOM 884 C C . LYS A 1 109 ? 0.389 10.069 -10.665 1.00 93.88 109 LYS A C 1
ATOM 886 O O . LYS A 1 109 ? -0.810 10.332 -10.648 1.00 93.88 109 LYS A O 1
ATOM 891 N N . LYS A 1 110 ? 0.845 8.826 -10.485 1.00 94.88 110 LYS A N 1
ATOM 892 C CA . LYS A 1 110 ? -0.031 7.677 -10.213 1.00 94.88 110 LYS A CA 1
ATOM 893 C C . LYS A 1 110 ? -0.712 7.805 -8.845 1.00 94.88 110 LYS A C 1
ATOM 895 O O . LYS A 1 110 ? -1.924 7.631 -8.775 1.00 94.88 110 LYS A O 1
ATOM 900 N N . ARG A 1 111 ? 0.023 8.198 -7.794 1.00 92.69 111 ARG A N 1
ATOM 901 C CA . ARG A 1 111 ? -0.529 8.515 -6.461 1.00 92.69 111 ARG A CA 1
ATOM 902 C C . ARG A 1 111 ? -1.561 9.645 -6.528 1.00 92.69 111 ARG A C 1
ATOM 904 O O . ARG A 1 111 ? -2.631 9.514 -5.945 1.00 92.69 111 ARG A O 1
ATOM 911 N N . PHE A 1 112 ? -1.267 10.718 -7.262 1.00 91.38 112 PHE A N 1
ATOM 912 C CA . PHE A 1 112 ? -2.195 11.838 -7.449 1.00 91.38 112 PHE A CA 1
ATOM 913 C C . PHE A 1 112 ? -3.511 11.389 -8.100 1.00 91.38 112 PHE A C 1
ATOM 915 O O . PHE A 1 112 ? -4.572 11.572 -7.514 1.00 91.38 112 PHE A O 1
ATOM 922 N N . ARG A 1 113 ? -3.440 10.687 -9.238 1.00 93.25 113 ARG A N 1
ATOM 923 C CA . ARG A 1 113 ? -4.629 10.151 -9.925 1.00 93.25 113 ARG A CA 1
ATOM 924 C C . ARG A 1 113 ? -5.445 9.209 -9.044 1.00 93.25 113 ARG A C 1
ATOM 926 O O . ARG A 1 113 ? -6.669 9.222 -9.110 1.00 93.25 113 ARG A O 1
ATOM 933 N N . LEU A 1 114 ? -4.784 8.376 -8.237 1.00 94.62 114 LEU A N 1
ATOM 934 C CA . LEU A 1 114 ? -5.481 7.493 -7.302 1.00 94.62 114 LEU A CA 1
ATOM 935 C C . LEU A 1 114 ? -6.252 8.304 -6.247 1.00 94.62 114 LEU A C 1
ATOM 937 O O . LEU A 1 114 ? -7.411 8.007 -5.979 1.00 94.62 114 LEU A O 1
ATOM 941 N N . ARG A 1 115 ? -5.647 9.362 -5.694 1.00 92.56 115 ARG A N 1
ATOM 942 C CA . ARG A 1 115 ? -6.321 10.263 -4.744 1.00 92.56 115 ARG A CA 1
ATOM 943 C C . ARG A 1 115 ? -7.512 10.986 -5.365 1.00 92.56 115 ARG A C 1
ATOM 945 O O . ARG A 1 115 ? -8.539 11.110 -4.707 1.00 92.56 115 ARG A O 1
ATOM 952 N N . GLU A 1 116 ? -7.397 11.430 -6.616 1.00 92.25 116 GLU A N 1
ATOM 953 C CA . GLU A 1 116 ? -8.523 12.019 -7.352 1.00 92.25 116 GLU A CA 1
ATOM 954 C C . GLU A 1 116 ? -9.680 11.027 -7.485 1.00 92.25 116 GLU A C 1
ATOM 956 O O . GLU A 1 116 ? -10.809 11.360 -7.140 1.00 92.25 116 GLU A O 1
ATOM 961 N N . LYS A 1 117 ? -9.398 9.783 -7.897 1.00 94.12 117 LYS A N 1
ATOM 962 C CA . LYS A 1 117 ? -10.417 8.725 -8.023 1.00 94.12 117 LYS A CA 1
ATOM 963 C C . LYS A 1 117 ? -11.120 8.402 -6.705 1.00 94.12 117 LYS A C 1
ATOM 965 O O . LYS A 1 117 ? -12.304 8.078 -6.709 1.00 94.12 117 LYS A O 1
ATOM 970 N N . LEU A 1 118 ? -10.387 8.468 -5.596 1.00 93.12 118 LEU A N 1
ATOM 971 C CA . LEU A 1 118 ? -10.904 8.233 -4.249 1.00 93.12 118 LEU A CA 1
ATOM 972 C C . LEU A 1 118 ? -11.584 9.473 -3.641 1.00 93.12 118 LEU A C 1
ATOM 974 O O . LEU A 1 118 ? -12.022 9.409 -2.499 1.00 93.12 118 LEU A O 1
ATOM 978 N N . ASN A 1 119 ? -11.681 10.591 -4.375 1.00 89.44 119 ASN A N 1
ATOM 979 C CA . ASN A 1 119 ? -12.237 11.866 -3.906 1.00 89.44 119 ASN A CA 1
ATOM 980 C C . ASN A 1 119 ? -11.514 12.459 -2.678 1.00 89.44 119 ASN A C 1
ATOM 982 O O . ASN A 1 119 ? -12.113 13.154 -1.862 1.00 89.44 119 ASN A O 1
ATOM 986 N N . ILE A 1 120 ? -10.203 12.225 -2.571 1.00 87.69 120 ILE A N 1
ATOM 987 C CA . ILE A 1 120 ? -9.337 12.700 -1.473 1.00 87.69 120 ILE A CA 1
ATOM 988 C C . ILE A 1 120 ? -8.193 13.583 -1.994 1.00 87.69 120 ILE A C 1
ATOM 990 O O . ILE A 1 120 ? -7.128 13.684 -1.394 1.00 87.69 120 ILE A O 1
ATOM 994 N N . ALA A 1 121 ? -8.385 14.233 -3.142 1.00 74.38 121 ALA A N 1
ATOM 995 C CA . ALA A 1 121 ? -7.366 15.078 -3.769 1.00 74.38 121 ALA A CA 1
ATOM 996 C C . ALA A 1 121 ? -6.978 16.313 -2.933 1.00 74.38 121 ALA A C 1
ATOM 998 O O . ALA A 1 121 ? -5.885 16.838 -3.108 1.00 74.38 121 ALA A O 1
ATOM 999 N N . LEU A 1 122 ? -7.841 16.752 -2.008 1.00 67.94 122 LEU A N 1
ATOM 1000 C CA . LEU A 1 122 ? -7.601 17.902 -1.125 1.00 67.94 122 LEU A CA 1
ATOM 1001 C C . LEU A 1 122 ? -6.657 17.601 0.050 1.00 67.94 122 LEU A C 1
ATOM 1003 O O . LEU A 1 122 ? -6.486 18.445 0.930 1.00 67.94 122 LEU A O 1
ATOM 1007 N N . LEU A 1 123 ? -6.067 16.404 0.101 1.00 67.44 123 LEU A N 1
ATOM 1008 C CA . LEU A 1 123 ? -5.039 16.101 1.088 1.00 67.44 123 LEU A CA 1
ATOM 1009 C C . LEU A 1 123 ? -3.894 17.102 0.964 1.00 67.44 123 LEU A C 1
ATOM 1011 O O . LEU A 1 123 ? -3.458 17.429 -0.138 1.00 67.44 123 LEU A O 1
ATOM 1015 N N . ASN A 1 124 ? -3.400 17.569 2.111 1.00 67.75 124 ASN A N 1
ATOM 1016 C CA . ASN A 1 124 ? -2.172 18.346 2.136 1.00 67.75 124 ASN A CA 1
ATOM 1017 C C . ASN A 1 124 ? -1.049 17.531 1.457 1.00 67.75 124 ASN A C 1
ATOM 1019 O O . ASN A 1 124 ? -1.015 16.302 1.561 1.00 67.75 124 ASN A O 1
ATOM 1023 N N . ASP A 1 125 ? -0.130 18.210 0.766 1.00 66.62 125 ASP A N 1
ATOM 1024 C CA . ASP A 1 125 ? 0.906 17.545 -0.041 1.00 66.62 125 ASP A CA 1
ATOM 1025 C C . ASP A 1 125 ? 1.819 16.609 0.773 1.00 66.62 125 ASP A C 1
ATOM 1027 O O . ASP A 1 125 ? 2.452 15.712 0.210 1.00 66.62 125 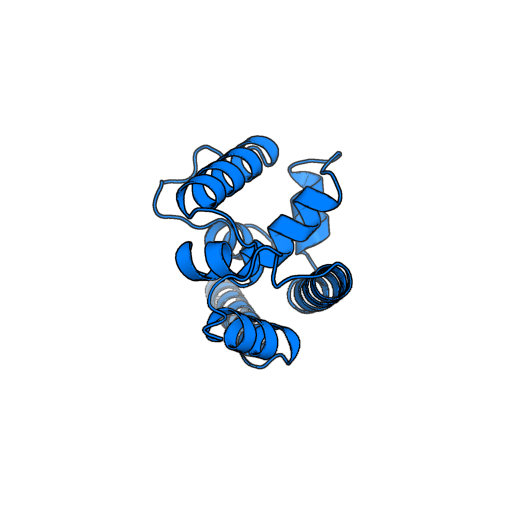ASP A O 1
ATOM 1031 N N . ASN A 1 126 ? 1.854 16.781 2.097 1.00 73.31 126 ASN A N 1
ATOM 1032 C CA . ASN A 1 126 ? 2.695 16.011 3.006 1.00 73.31 126 ASN A CA 1
ATOM 1033 C C . ASN A 1 126 ? 2.036 14.714 3.498 1.00 73.31 126 ASN A C 1
ATOM 1035 O O . ASN A 1 126 ? 2.752 13.801 3.894 1.00 73.31 126 ASN A O 1
ATOM 1039 N N . THR A 1 127 ? 0.705 14.600 3.456 1.00 85.12 127 THR A N 1
ATOM 1040 C CA . THR A 1 127 ? -0.012 13.411 3.921 1.00 85.12 127 THR A CA 1
ATOM 1041 C C . THR A 1 127 ? -0.002 12.341 2.838 1.00 85.12 127 THR A C 1
ATOM 1043 O O . THR A 1 127 ? -0.483 12.518 1.714 1.00 85.12 127 THR A O 1
ATOM 1046 N N . THR A 1 128 ? 0.558 11.186 3.169 1.00 88.69 128 THR A N 1
ATOM 1047 C CA . THR A 1 128 ? 0.554 9.986 2.336 1.00 88.69 128 THR A CA 1
ATOM 1048 C C . THR A 1 128 ? -0.834 9.343 2.301 1.00 88.69 128 THR A C 1
ATOM 1050 O O . THR A 1 128 ? -1.681 9.581 3.159 1.00 88.69 128 THR A O 1
ATOM 1053 N N . LEU A 1 129 ? -1.095 8.511 1.284 1.00 90.75 129 LEU A N 1
ATOM 1054 C CA . LEU A 1 129 ? -2.353 7.755 1.242 1.00 90.75 129 LEU A CA 1
ATOM 1055 C C . LEU A 1 129 ? -2.470 6.800 2.444 1.00 90.75 129 LEU A C 1
ATOM 1057 O O . LEU A 1 129 ? -3.551 6.669 3.000 1.00 90.75 129 LEU A O 1
ATOM 1061 N N . TYR A 1 130 ? -1.356 6.195 2.867 1.00 92.31 130 TYR A N 1
ATOM 1062 C CA . TYR A 1 130 ? -1.288 5.353 4.062 1.00 92.31 130 TYR A CA 1
ATOM 1063 C C . TYR A 1 130 ? -1.762 6.093 5.318 1.00 92.31 130 TYR A C 1
ATOM 1065 O O . TYR A 1 130 ? -2.698 5.642 5.969 1.00 92.31 130 TYR A O 1
ATOM 1073 N N . GLU A 1 131 ? -1.173 7.255 5.621 1.00 91.56 131 GLU A N 1
ATOM 1074 C CA . GLU A 1 131 ? -1.545 8.050 6.800 1.00 91.56 131 GLU A CA 1
ATOM 1075 C C . GLU A 1 131 ? -3.026 8.432 6.773 1.00 91.56 131 GLU A C 1
ATOM 1077 O O . GLU A 1 131 ? -3.722 8.274 7.771 1.00 91.56 131 GLU A O 1
ATOM 1082 N N . TYR A 1 132 ? -3.538 8.867 5.618 1.00 92.50 132 TYR A N 1
ATOM 1083 C CA . TYR A 1 132 ? -4.958 9.181 5.484 1.00 92.50 132 TYR A CA 1
ATOM 1084 C C . TYR A 1 132 ? -5.850 7.966 5.767 1.00 92.50 132 TYR A C 1
ATOM 1086 O O . TYR A 1 132 ? -6.799 8.067 6.544 1.00 92.50 132 TYR A O 1
ATOM 1094 N N . LEU A 1 133 ? -5.560 6.820 5.148 1.00 92.94 133 LEU A N 1
ATOM 1095 C CA . LEU A 1 133 ? -6.390 5.627 5.286 1.00 92.94 133 LEU A CA 1
ATOM 1096 C C . LEU A 1 133 ? -6.385 5.110 6.728 1.00 92.94 133 LEU A C 1
ATOM 1098 O O . LEU A 1 133 ? -7.455 4.849 7.263 1.00 92.94 133 LEU A O 1
ATOM 1102 N N . ILE A 1 134 ? -5.226 5.053 7.389 1.00 92.00 134 ILE A N 1
ATOM 1103 C CA . ILE A 1 134 ? -5.113 4.626 8.795 1.00 92.00 134 ILE A CA 1
ATOM 1104 C C . ILE A 1 134 ? -5.932 5.515 9.742 1.00 92.00 134 ILE A C 1
ATOM 1106 O O . ILE A 1 134 ? -6.495 5.023 10.722 1.00 92.00 134 ILE A O 1
ATOM 1110 N N . GLU A 1 135 ? -6.017 6.815 9.462 1.00 90.38 135 GLU A N 1
ATOM 1111 C CA . GLU A 1 135 ? -6.775 7.757 10.290 1.00 90.38 135 GLU A CA 1
ATOM 1112 C C . GLU A 1 135 ? -8.279 7.772 10.013 1.00 90.38 135 GLU A C 1
ATOM 1114 O O . GLU A 1 135 ? -9.031 8.225 10.868 1.00 90.38 135 GLU A O 1
ATOM 1119 N N . ASN A 1 136 ? -8.735 7.294 8.852 1.00 90.12 136 ASN A N 1
ATOM 1120 C CA . ASN A 1 136 ? -10.140 7.433 8.450 1.00 90.12 136 ASN A CA 1
ATOM 1121 C C . ASN A 1 136 ? -10.871 6.098 8.250 1.00 90.12 136 ASN A C 1
ATOM 1123 O O . ASN A 1 136 ? -12.102 6.085 8.203 1.00 90.12 136 ASN A O 1
ATOM 1127 N N . MET A 1 137 ? -10.153 4.976 8.150 1.00 87.50 137 MET A N 1
ATOM 1128 C CA . MET A 1 137 ? -10.760 3.649 8.084 1.00 87.50 137 MET A CA 1
ATOM 1129 C C . MET A 1 137 ? -11.005 3.129 9.514 1.00 87.50 137 MET A C 1
ATOM 1131 O O . MET A 1 137 ? -10.102 2.647 10.203 1.00 87.50 137 MET A O 1
ATOM 1135 N N . HIS A 1 138 ? -12.237 3.275 9.996 1.00 72.81 138 HIS A N 1
ATOM 1136 C CA . HIS A 1 138 ? -12.690 2.785 11.302 1.00 72.81 138 HIS A CA 1
ATOM 1137 C C . HIS A 1 138 ? -13.877 1.842 11.126 1.00 72.81 138 HIS A C 1
ATOM 1139 O O . HIS A 1 138 ? -14.807 2.184 10.361 1.00 72.81 138 HIS A O 1
#

Solvent-accessible surface area (backbone atoms only — not comparable to full-atom values): 7881 Å² total; per-residue (Å²): 112,68,68,61,53,51,54,50,51,54,51,52,50,53,52,51,41,51,53,49,48,68,68,29,70,65,51,47,48,51,57,52,56,49,66,55,87,61,87,87,68,88,58,47,70,60,45,74,71,48,49,51,52,43,38,54,52,42,43,67,65,38,66,58,48,62,65,47,52,39,70,55,23,77,80,64,50,67,73,56,52,47,49,50,34,56,42,59,70,63,66,53,60,67,48,47,14,51,31,59,56,49,56,51,67,54,45,54,54,50,54,49,53,51,28,50,63,46,73,50,62,85,54,56,94,84,63,50,71,34,60,52,47,69,76,67,57,125

Secondary structure (DSSP, 8-state):
-HHHHHHHHHHHHHHHHHHHHHHSHHHHHHHHHHH---TT--S-SS-HHHHHHHHHHHHHH-TTHHHHHHHH-TT--HHHHHHHHHHHTT--HHHHHHHHTS-HHHHHHHHHHHHHHTT-TTS-TT--HHHHHHHH--

pLDDT: mean 92.45, std 6.92, range [66.62, 98.12]

Foldseek 3Di:
DVVVVVVVVLVVLLVVLLVQLCPDPLLVVLVVQLPDDDPPDPAAQQDPVSLVVLLVSLCVSQVLLVVLQCVLAVPQDPVLSSVLSVLLSVDDLSSVCRNGVHDSVVSVVSQQVSCVNSVNNPDDPPDGSNNVCSVPRD

Mean predicted aligned error: 3.99 Å

Radius of gyration: 15.67 Å; Cα contacts (8 Å, |Δi|>4): 104; chains: 1; bounding box: 40×32×48 Å

Sequence (138 aa):
KIEKEIALLTSNYKELQHKSLENSPTFKELVRLAKQNKPRNDKPLITDKQWELIADEITYIYPNLSKYLYSLCPNLPEQDFLYCCLCMCGFDTNTEAKLLNIASDSVRKKRFRLREKLNIALLNDNTTLYEYLIENMH

Nearest PDB structures (foldseek):
  4wsz-assembly1_A  TM=7.013E-01  e=1.629E+00  unclassified
  8a5s-assembly1_AAA  TM=5.826E-01  e=1.262E+00  Erythrobacter litoralis HTCC2594
  2hfi-assembly1_A  TM=2.826E-01  e=7.962E+00  Bacillus subtilis
  6ss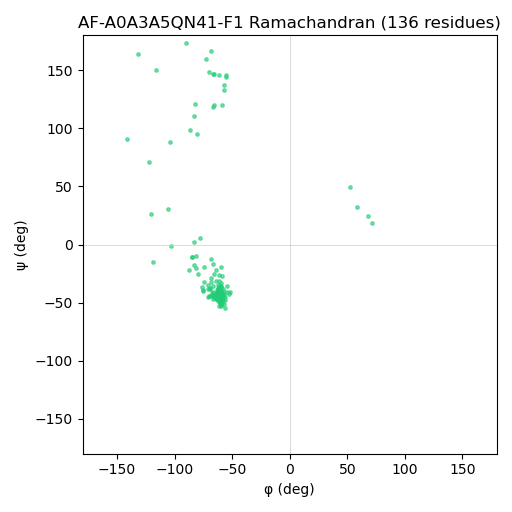r-assembly1_A  TM=2.687E-01  e=8.820E+00  Homo sapiens